Protein AF-A0A2J2H7P5-F1 (afdb_monomer)

Solvent-accessible surface area (backbone atoms only — not comparable to full-atom values): 8190 Å² total; per-residue (Å²): 132,69,80,40,63,65,34,34,34,27,43,25,35,58,73,48,81,75,65,91,85,54,54,67,46,86,44,104,67,28,41,36,38,48,42,68,92,76,52,34,41,35,35,42,30,83,85,46,45,24,43,39,37,20,52,47,86,78,59,78,88,78,86,27,64,39,84,66,41,68,69,36,32,35,32,37,37,60,29,70,60,68,59,70,69,60,50,52,50,54,39,40,76,71,58,31,40,81,74,43,81,55,94,54,22,47,31,33,34,43,88,88,29,36,39,38,38,39,51,58,97,73,76,74,71,51,24,50,31,39,35,38,27,66,46,69,66,60,49,51,54,51,48,56,50,43,62,72,101

Nearest PDB structures (foldseek):
  1vok-assembly5_A  TM=6.435E-01  e=6.349E-05  Arabidopsis thaliana
  8ffz-assembly1_H  TM=6.570E-01  e=5.584E-04  Saccharomyces cerevisiae S288C
  6cnf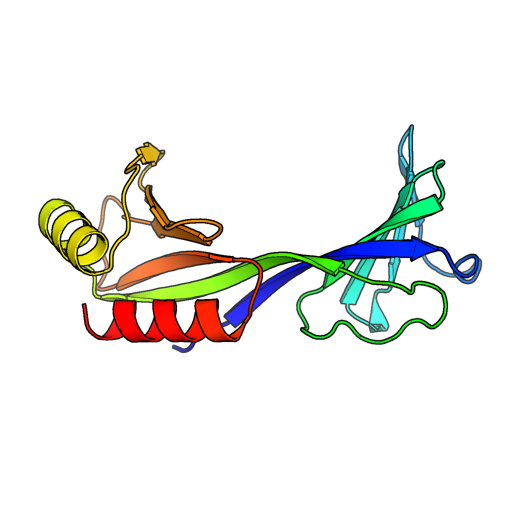-assembly1_R  TM=6.981E-01  e=1.450E-03  Saccharomyces cerevisiae S288C
  6jau-assembly1_A  TM=2.495E-01  e=2.913E-01  Pseudomonas aeruginosa PAO1
  6mab-assembly1_A  TM=2.054E-01  e=1.808E-01  Chlamydia trachomatis L2/434/Bu

Secondary structure (DSSP, 8-state):
---EEEEEEEEEEE-SPPPTTS-EEEETTEEEEEETTTTEEEEEETTSEEEEEESSSSPPP-SSEEEEEEEEEEEEEEEE---HHHHHHHHHHTT-EEEEE-SSEEEEEETTEEEEEE--SS--SEEEEEEEES-HHHHHHHHHHHHH-

Structure (mmCIF, N/CA/C/O backbone):
data_AF-A0A2J2H7P5-F1
#
_entry.id   AF-A0A2J2H7P5-F1
#
loop_
_atom_site.group_PDB
_atom_site.id
_atom_site.type_symbol
_atom_site.label_atom_id
_atom_site.label_alt_id
_atom_site.label_comp_id
_atom_site.label_asym_id
_atom_site.label_entity_id
_atom_site.label_seq_id
_atom_site.pdbx_PDB_ins_code
_atom_site.Cartn_x
_atom_site.Cartn_y
_atom_site.Cartn_z
_atom_site.occupancy
_atom_site.B_iso_or_equiv
_atom_site.auth_seq_id
_atom_site.auth_comp_id
_atom_site.auth_asym_id
_atom_site.auth_atom_id
_atom_site.pdbx_PDB_model_num
ATOM 1 N N . MET A 1 1 ? -19.595 -1.314 4.572 1.00 57.09 1 MET A N 1
ATOM 2 C CA . MET A 1 1 ? -18.461 -0.825 3.758 1.00 57.09 1 MET A CA 1
ATOM 3 C C . MET A 1 1 ? -17.308 -1.769 4.018 1.00 57.09 1 MET A C 1
ATOM 5 O O . MET A 1 1 ? -17.029 -2.016 5.181 1.00 57.09 1 MET A O 1
ATOM 9 N N . GLY A 1 2 ? -16.775 -2.392 2.967 1.00 82.31 2 GLY A N 1
ATOM 10 C CA . GLY A 1 2 ? -15.720 -3.402 3.078 1.00 82.31 2 GLY A CA 1
ATOM 11 C C . GLY A 1 2 ? -14.319 -2.800 2.986 1.00 82.31 2 GLY A C 1
ATOM 12 O O . GLY A 1 2 ? -14.161 -1.598 2.775 1.00 82.31 2 GLY A O 1
ATOM 13 N N . LEU A 1 3 ? -13.314 -3.659 3.123 1.00 91.69 3 LEU A N 1
ATOM 14 C CA . LEU A 1 3 ? -11.915 -3.321 2.893 1.00 91.69 3 LEU A CA 1
ATOM 15 C C . LEU A 1 3 ? -11.664 -3.055 1.400 1.00 91.69 3 LEU A C 1
ATOM 17 O O . LEU A 1 3 ? -12.040 -3.855 0.548 1.00 91.69 3 LEU A O 1
ATOM 21 N N . GLU A 1 4 ? -10.983 -1.960 1.087 1.00 94.75 4 GLU A N 1
ATOM 22 C CA . GLU A 1 4 ? -10.614 -1.559 -0.271 1.00 94.75 4 GLU A CA 1
ATOM 23 C C . GLU A 1 4 ? -9.095 -1.435 -0.391 1.00 94.75 4 GLU A C 1
ATOM 25 O O . GLU A 1 4 ? -8.460 -0.732 0.394 1.00 94.75 4 GLU A O 1
ATOM 30 N N . LEU A 1 5 ? -8.488 -2.068 -1.396 1.00 93.88 5 LEU A N 1
ATOM 31 C CA . LEU A 1 5 ? -7.072 -1.858 -1.690 1.00 93.88 5 LEU A CA 1
ATOM 32 C C . LEU A 1 5 ? -6.883 -0.490 -2.362 1.00 93.88 5 LEU A C 1
ATOM 34 O O . LEU A 1 5 ? -7.365 -0.244 -3.463 1.00 93.88 5 LEU A O 1
ATOM 38 N N . VAL A 1 6 ? -6.162 0.410 -1.697 1.00 94.94 6 VAL A N 1
ATOM 39 C CA . VAL A 1 6 ? -5.890 1.763 -2.204 1.00 94.94 6 VAL A CA 1
ATOM 40 C C . VAL A 1 6 ? -4.649 1.779 -3.078 1.00 94.94 6 VAL A C 1
ATOM 42 O O . VAL A 1 6 ? -4.602 2.507 -4.068 1.00 94.94 6 VAL A O 1
ATOM 45 N N . ASN A 1 7 ? -3.629 1.018 -2.688 1.00 96.38 7 ASN A N 1
ATOM 46 C CA . ASN A 1 7 ? -2.383 0.937 -3.429 1.00 96.38 7 ASN A CA 1
ATOM 47 C C . ASN A 1 7 ? -1.595 -0.315 -3.035 1.00 96.38 7 ASN A C 1
ATOM 49 O O . ASN A 1 7 ? -1.446 -0.606 -1.854 1.00 96.38 7 ASN A O 1
ATOM 53 N N . VAL A 1 8 ? -0.9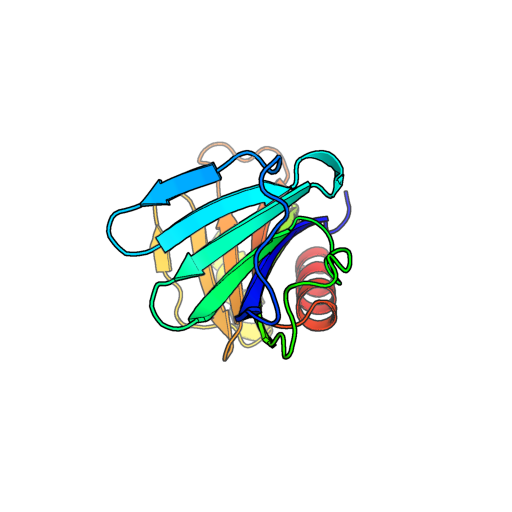94 -0.988 -4.003 1.00 96.56 8 VAL A N 1
ATOM 54 C CA . VAL A 1 8 ? 0.132 -1.894 -3.804 1.00 96.56 8 VAL A CA 1
ATOM 55 C C . VAL A 1 8 ? 1.355 -1.272 -4.458 1.00 96.56 8 VAL A C 1
ATOM 57 O O . VAL A 1 8 ? 1.296 -0.817 -5.598 1.00 96.56 8 VAL A O 1
ATOM 60 N N . ALA A 1 9 ? 2.454 -1.220 -3.716 1.00 97.19 9 ALA A N 1
ATOM 61 C CA . ALA A 1 9 ? 3.758 -0.840 -4.218 1.00 97.19 9 ALA A CA 1
ATOM 62 C C . ALA A 1 9 ? 4.667 -2.071 -4.226 1.00 97.19 9 ALA A C 1
ATOM 64 O O . ALA A 1 9 ? 4.849 -2.743 -3.203 1.00 97.19 9 ALA A O 1
ATOM 65 N N . MET A 1 10 ? 5.252 -2.350 -5.383 1.00 97.44 10 MET A N 1
ATOM 66 C CA . MET A 1 10 ? 6.162 -3.468 -5.594 1.00 97.44 10 MET A CA 1
ATOM 67 C C . MET A 1 10 ? 7.506 -2.963 -6.105 1.00 97.44 10 MET A C 1
ATOM 69 O O . MET A 1 10 ? 7.582 -1.984 -6.847 1.00 97.44 10 MET A O 1
ATOM 73 N N . THR A 1 11 ? 8.569 -3.664 -5.731 1.00 97.38 11 THR A N 1
ATOM 74 C CA . THR A 1 11 ? 9.866 -3.566 -6.391 1.00 97.38 11 THR A CA 1
ATOM 75 C C . THR A 1 11 ? 9.964 -4.690 -7.405 1.00 97.38 11 THR A C 1
ATOM 77 O O . THR A 1 11 ? 9.894 -5.848 -7.013 1.00 97.38 11 THR A O 1
ATOM 80 N N . CYS A 1 12 ? 10.193 -4.354 -8.666 1.00 96.75 12 CYS A N 1
ATOM 81 C CA . CYS A 1 12 ? 10.430 -5.298 -9.752 1.00 96.75 12 CYS A CA 1
ATOM 82 C C . CYS A 1 12 ? 11.796 -5.035 -10.399 1.00 96.75 12 CYS A C 1
ATOM 84 O O . CYS A 1 12 ? 12.432 -3.997 -10.164 1.00 96.75 12 CYS A O 1
ATOM 86 N N . ARG A 1 13 ? 12.231 -5.963 -11.246 1.00 95.88 13 ARG A N 1
ATOM 87 C CA . ARG A 1 13 ? 13.299 -5.757 -12.224 1.00 95.88 13 ARG A CA 1
ATOM 88 C C . ARG A 1 13 ? 12.705 -5.337 -13.561 1.00 95.88 13 ARG A C 1
ATOM 90 O O . ARG A 1 13 ? 11.632 -5.801 -13.947 1.00 95.88 13 ARG A O 1
ATOM 97 N N . LYS A 1 14 ? 13.414 -4.459 -14.264 1.00 95.62 14 LYS A N 1
ATOM 98 C CA . LYS A 1 14 ? 13.126 -4.144 -15.662 1.00 95.62 14 LYS A CA 1
ATOM 99 C C . LYS A 1 14 ? 13.574 -5.324 -16.529 1.00 95.62 14 LYS A C 1
ATOM 101 O O . LYS A 1 14 ? 14.751 -5.670 -16.499 1.00 95.62 14 LYS A O 1
ATOM 106 N N . LEU A 1 15 ? 12.645 -5.923 -17.268 1.00 94.44 15 LEU A N 1
ATOM 107 C CA . LEU A 1 15 ? 12.934 -6.979 -18.245 1.00 94.44 15 LEU A CA 1
ATOM 108 C C . LEU A 1 15 ? 13.137 -6.397 -19.646 1.00 94.44 15 LEU A C 1
ATOM 110 O O . LEU A 1 15 ? 14.011 -6.843 -20.380 1.00 94.44 15 LEU A O 1
ATOM 114 N N . ALA A 1 16 ? 12.351 -5.376 -19.988 1.00 93.69 16 ALA A N 1
ATOM 115 C CA . ALA A 1 16 ? 12.421 -4.661 -21.254 1.00 93.69 16 ALA A CA 1
ATOM 116 C C . ALA A 1 16 ? 12.040 -3.186 -21.062 1.00 93.69 16 ALA A C 1
ATOM 118 O O . ALA A 1 16 ? 11.569 -2.774 -19.996 1.00 93.69 16 ALA A O 1
ATOM 119 N N . ASP A 1 17 ? 12.282 -2.371 -22.083 1.00 91.69 17 ASP A N 1
ATOM 120 C CA . ASP A 1 17 ? 11.767 -1.007 -22.134 1.00 91.69 17 ASP A CA 1
ATOM 121 C C . ASP A 1 17 ? 10.255 -1.003 -22.392 1.00 91.69 17 ASP A C 1
ATOM 123 O O . ASP A 1 17 ? 9.785 -1.766 -23.240 1.00 91.69 17 ASP A O 1
ATOM 127 N N . PRO A 1 18 ? 9.475 -0.164 -21.682 1.00 91.44 18 PRO A N 1
ATOM 128 C CA . PRO A 1 18 ? 8.090 0.079 -22.053 1.00 91.44 18 PRO A CA 1
ATOM 129 C C . PRO A 1 18 ? 7.990 0.607 -23.493 1.00 91.44 18 PRO A C 1
ATOM 131 O O . PRO A 1 18 ? 8.908 1.296 -23.947 1.00 91.44 18 PRO A O 1
ATOM 134 N N . PRO A 1 19 ? 6.875 0.343 -24.194 1.00 90.81 19 PRO A N 1
ATOM 135 C CA . PRO A 1 19 ? 6.635 0.903 -25.518 1.00 90.81 19 PRO A CA 1
ATOM 136 C C . PRO A 1 19 ? 6.794 2.437 -25.548 1.00 90.81 19 PRO A C 1
ATOM 138 O O . PRO A 1 19 ? 6.438 3.106 -24.571 1.00 90.81 19 PRO A O 1
ATOM 141 N N . PRO A 1 20 ? 7.310 3.012 -26.650 1.00 90.25 20 PRO A N 1
ATOM 142 C CA . PRO A 1 20 ? 7.626 4.441 -26.736 1.00 90.25 20 PRO A CA 1
ATOM 143 C C . PRO A 1 20 ? 6.389 5.351 -26.677 1.00 90.25 20 PRO A C 1
ATOM 145 O O . PRO A 1 20 ? 6.518 6.541 -26.409 1.00 90.25 20 PRO A O 1
ATOM 148 N N . ASP A 1 21 ? 5.195 4.810 -26.919 1.00 91.44 21 ASP A N 1
ATOM 149 C CA . ASP A 1 21 ? 3.911 5.511 -26.849 1.00 91.44 21 ASP A CA 1
ATOM 150 C C . ASP A 1 21 ? 3.338 5.602 -25.424 1.00 91.44 21 ASP A C 1
ATOM 152 O O . ASP A 1 21 ? 2.344 6.296 -25.199 1.00 91.44 21 ASP A O 1
ATOM 156 N N . VAL A 1 22 ? 3.949 4.930 -24.440 1.00 94.50 22 VAL A N 1
ATOM 157 C CA . VAL A 1 22 ? 3.530 5.047 -23.041 1.00 94.50 22 VAL A CA 1
ATOM 158 C C . VAL A 1 22 ? 3.879 6.445 -22.519 1.00 94.50 22 VAL A C 1
ATOM 160 O O . VAL A 1 22 ? 5.060 6.791 -22.472 1.00 94.50 22 VAL A O 1
ATOM 163 N N . PRO A 1 23 ? 2.899 7.230 -22.024 1.00 96.75 23 PRO A N 1
ATOM 164 C CA . PRO A 1 23 ? 3.182 8.541 -21.456 1.00 96.75 23 PRO A CA 1
ATOM 165 C C . PRO A 1 23 ? 4.193 8.443 -20.314 1.00 96.75 23 PRO A C 1
ATOM 167 O O . PRO A 1 23 ? 4.035 7.621 -19.401 1.00 96.75 23 PRO A O 1
ATOM 170 N N . SER A 1 24 ? 5.212 9.299 -20.348 1.00 96.62 24 SER A N 1
ATOM 171 C CA . SER A 1 24 ? 6.302 9.278 -19.380 1.00 96.62 24 SER A CA 1
ATOM 172 C C . SER A 1 24 ? 6.751 10.664 -18.937 1.00 96.62 24 SER A C 1
ATOM 174 O O . SER A 1 24 ? 6.602 11.646 -19.656 1.00 96.62 24 SER A O 1
ATOM 176 N N . GLU A 1 25 ? 7.351 10.716 -17.755 1.00 96.81 25 GLU A N 1
ATOM 177 C CA . GLU A 1 25 ? 7.943 11.904 -17.153 1.00 96.81 25 GLU A CA 1
ATOM 178 C C . GLU A 1 25 ? 9.359 11.564 -16.678 1.00 96.81 25 GLU A C 1
ATOM 180 O O . GLU A 1 25 ? 9.557 10.605 -15.921 1.00 96.81 25 GLU A O 1
ATOM 185 N N . GLU A 1 26 ? 10.350 12.337 -17.117 1.00 94.69 26 GLU A N 1
ATOM 186 C CA . GLU A 1 26 ? 11.708 12.208 -16.600 1.00 94.69 26 GLU A CA 1
ATOM 187 C C . GLU A 1 26 ? 11.815 12.823 -15.206 1.00 94.69 26 GLU A C 1
ATOM 189 O O . GLU A 1 26 ? 11.513 13.990 -14.971 1.00 94.69 26 GLU A O 1
ATOM 194 N N . LEU A 1 27 ? 12.305 12.024 -14.269 1.00 91.25 27 LEU A N 1
ATOM 195 C CA . LEU A 1 27 ? 12.681 12.433 -12.927 1.00 91.25 27 LEU A CA 1
ATOM 196 C C . LEU A 1 27 ? 14.203 12.295 -12.835 1.00 91.25 27 LEU A C 1
ATOM 198 O O . LEU A 1 27 ? 14.774 11.350 -13.370 1.00 91.25 27 LEU A O 1
ATOM 202 N N . GLY A 1 28 ? 14.904 13.181 -12.122 1.00 91.50 28 GLY A N 1
ATOM 203 C CA . GLY A 1 28 ? 16.379 13.249 -12.196 1.00 91.50 28 GLY A CA 1
ATOM 204 C C . GLY A 1 28 ? 17.143 11.908 -12.072 1.00 91.50 28 GLY A C 1
ATOM 205 O O . GLY A 1 28 ? 18.217 11.741 -12.658 1.00 91.50 28 GLY A O 1
ATOM 206 N N . LYS A 1 29 ? 16.590 10.913 -11.355 1.00 92.81 29 LYS A N 1
ATOM 207 C CA . LYS A 1 29 ? 17.157 9.553 -11.218 1.00 92.81 29 LYS A CA 1
ATOM 208 C C . LYS A 1 29 ? 16.279 8.409 -11.763 1.00 92.81 29 LYS A C 1
ATOM 210 O O . LYS A 1 29 ? 16.667 7.247 -11.616 1.00 92.81 29 LYS A O 1
ATOM 215 N N . ALA A 1 30 ? 15.119 8.696 -12.350 1.00 95.38 30 ALA A N 1
ATOM 216 C CA . ALA A 1 30 ? 14.164 7.683 -12.800 1.00 95.38 30 ALA A CA 1
ATOM 217 C C . ALA A 1 30 ? 13.274 8.195 -13.938 1.00 95.38 30 ALA A C 1
ATOM 219 O O . ALA A 1 30 ? 13.020 9.381 -14.029 1.00 95.38 30 ALA A O 1
ATOM 220 N N . VAL A 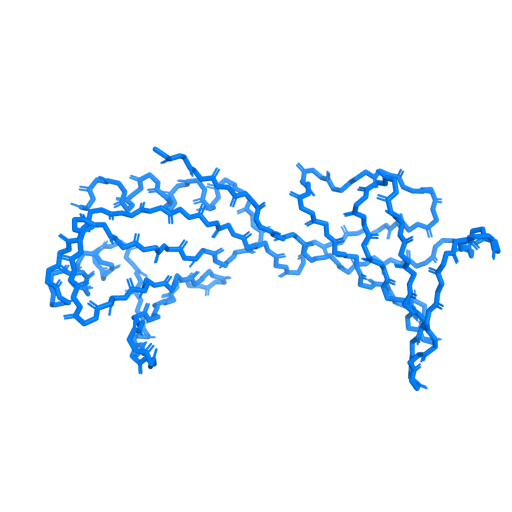1 31 ? 12.716 7.306 -14.747 1.00 96.44 31 VAL A N 1
ATOM 221 C CA . VAL A 1 31 ? 11.630 7.652 -15.673 1.00 96.44 31 VAL A CA 1
ATOM 222 C C . VAL A 1 31 ? 10.334 7.091 -15.109 1.00 96.44 31 VAL A C 1
ATOM 224 O O . VAL A 1 31 ? 10.270 5.921 -14.720 1.00 96.44 31 VAL A O 1
ATOM 227 N N . LYS A 1 32 ? 9.309 7.933 -14.998 1.00 97.62 32 LYS A N 1
ATOM 22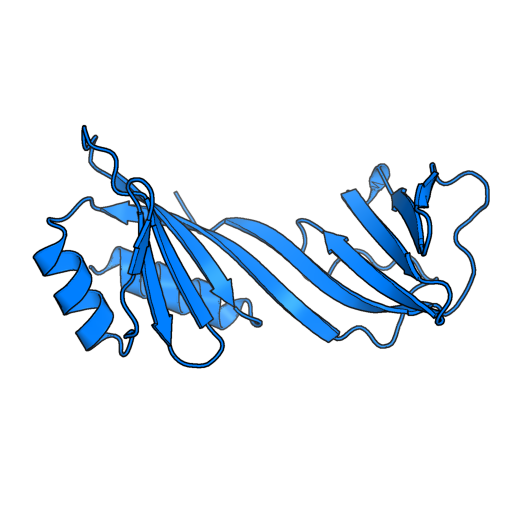8 C CA . LYS A 1 32 ? 7.986 7.550 -14.510 1.00 97.62 32 LYS A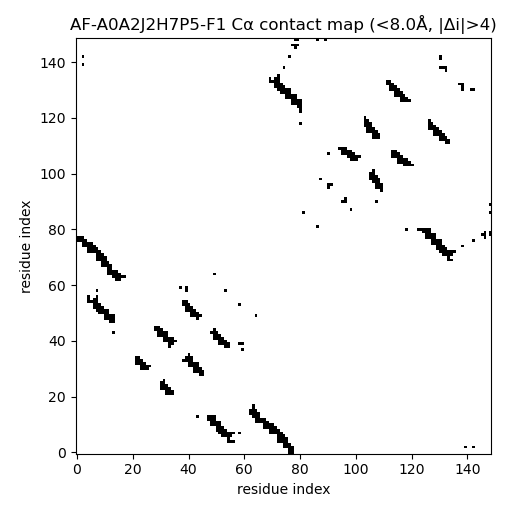 CA 1
ATOM 229 C C . LYS A 1 32 ? 7.057 7.332 -15.695 1.00 97.62 32 LYS A C 1
ATOM 231 O O . LYS A 1 32 ? 6.794 8.266 -16.434 1.00 97.62 32 LYS A O 1
ATOM 236 N N . TYR A 1 33 ? 6.545 6.119 -15.836 1.00 97.12 33 TYR A N 1
ATOM 237 C CA . TYR A 1 33 ? 5.621 5.697 -16.882 1.00 97.12 33 TYR A CA 1
ATOM 238 C C . TYR A 1 33 ? 4.194 5.592 -16.343 1.00 97.12 33 TYR A C 1
ATOM 240 O O . TYR A 1 33 ? 3.963 5.104 -15.228 1.00 97.12 33 TYR A O 1
ATOM 248 N N . TYR A 1 34 ? 3.233 6.025 -17.157 1.00 96.75 34 TYR A N 1
ATOM 249 C CA . TYR A 1 34 ? 1.810 6.035 -16.841 1.00 96.75 34 TYR A CA 1
ATOM 250 C C . TYR A 1 34 ? 1.056 5.043 -17.740 1.00 96.75 34 TYR A C 1
ATOM 252 O O . TYR A 1 34 ? 0.618 5.371 -18.840 1.00 96.75 34 TYR A O 1
ATOM 260 N N . HIS A 1 35 ? 0.838 3.821 -17.253 1.00 94.69 35 HIS A N 1
ATOM 261 C CA . HIS A 1 35 ? 0.049 2.800 -17.950 1.00 94.69 35 HIS A CA 1
ATOM 262 C C . HIS A 1 35 ? -1.439 3.000 -17.652 1.00 94.69 35 HIS A C 1
ATOM 264 O O . HIS A 1 35 ? -2.046 2.300 -16.836 1.00 94.69 35 HIS A O 1
ATOM 270 N N . LEU A 1 36 ? -2.020 4.024 -18.283 1.00 91.81 36 LEU A N 1
ATOM 271 C CA . LEU A 1 36 ? -3.357 4.533 -17.965 1.00 91.81 36 LEU A CA 1
ATOM 272 C C . LEU A 1 36 ? -4.457 3.471 -18.110 1.00 91.81 36 LEU A C 1
ATOM 274 O O . LEU A 1 36 ? -5.338 3.391 -17.254 1.00 91.81 36 LEU A O 1
ATOM 278 N N . ARG A 1 37 ? -4.381 2.618 -19.143 1.00 90.06 37 ARG A N 1
ATOM 279 C CA . ARG A 1 37 ? -5.366 1.546 -19.386 1.00 90.06 37 ARG A CA 1
ATOM 280 C C . ARG A 1 37 ? -5.383 0.523 -18.250 1.00 90.06 37 ARG A C 1
ATOM 282 O O . ARG A 1 37 ? -6.447 0.143 -17.776 1.00 90.06 37 ARG A O 1
ATOM 289 N N . GLN A 1 38 ? -4.205 0.124 -17.778 1.00 92.56 38 GLN A N 1
ATOM 290 C CA . GLN A 1 38 ? -4.025 -0.864 -16.712 1.00 92.56 38 GLN A CA 1
ATOM 291 C C . GLN A 1 38 ? -4.076 -0.243 -15.310 1.00 92.56 38 GLN A C 1
ATOM 293 O O . GLN A 1 38 ? -4.065 -0.968 -14.316 1.00 92.56 38 GLN A O 1
ATOM 298 N N . ARG A 1 39 ? -4.148 1.094 -15.216 1.00 92.56 39 ARG A N 1
ATOM 299 C CA . ARG A 1 39 ? -4.102 1.859 -13.959 1.00 92.56 39 ARG A CA 1
ATOM 300 C C . ARG A 1 39 ? -2.845 1.544 -13.140 1.00 92.56 39 ARG A C 1
ATOM 302 O O . ARG A 1 39 ? -2.910 1.385 -11.919 1.00 92.56 39 ARG A O 1
ATOM 309 N N . VAL A 1 40 ? -1.707 1.451 -13.827 1.00 95.94 40 VAL A N 1
ATOM 310 C CA . VAL A 1 40 ? -0.392 1.207 -13.225 1.00 95.94 40 VAL A CA 1
ATOM 311 C C . VAL A 1 40 ? 0.505 2.419 -13.443 1.00 95.94 40 VAL A C 1
ATOM 313 O O . VAL A 1 40 ? 0.554 2.988 -14.531 1.00 95.94 40 VAL A O 1
ATOM 316 N N . ILE A 1 41 ? 1.239 2.799 -12.402 1.00 97.06 41 ILE A N 1
ATOM 317 C CA . ILE A 1 41 ? 2.342 3.755 -12.498 1.00 97.06 41 ILE A CA 1
ATOM 318 C C . ILE A 1 41 ? 3.624 2.989 -12.215 1.00 97.06 41 ILE A C 1
ATOM 320 O O . ILE A 1 41 ? 3.712 2.288 -11.208 1.00 97.06 41 ILE A O 1
ATOM 324 N N . ALA A 1 42 ? 4.625 3.136 -13.074 1.00 97.12 42 ALA A N 1
ATOM 325 C CA . ALA A 1 42 ? 5.921 2.507 -12.884 1.00 97.12 42 ALA A CA 1
ATOM 326 C C . ALA A 1 42 ? 7.027 3.557 -12.876 1.00 97.12 42 ALA A C 1
ATOM 328 O O . ALA A 1 42 ? 7.075 4.423 -13.736 1.00 97.12 42 ALA A O 1
ATOM 329 N N . MET A 1 43 ? 7.929 3.491 -11.904 1.00 97.31 43 MET A N 1
ATOM 330 C CA . MET A 1 43 ? 9.133 4.317 -11.866 1.00 97.31 43 MET A CA 1
ATOM 331 C C . MET A 1 43 ? 10.339 3.429 -12.126 1.00 97.31 43 MET A C 1
ATOM 333 O O . MET A 1 43 ? 10.700 2.612 -11.277 1.00 97.31 43 MET A O 1
ATOM 337 N N . VAL A 1 44 ? 10.955 3.591 -13.291 1.00 96.69 44 VAL A N 1
ATOM 338 C CA . VAL A 1 44 ? 12.149 2.861 -13.713 1.00 96.69 44 VAL A CA 1
ATOM 339 C C . VAL A 1 44 ? 13.371 3.687 -13.334 1.00 96.69 44 VAL A C 1
ATOM 341 O O . VAL A 1 44 ? 13.608 4.760 -13.881 1.00 96.69 44 VAL A O 1
ATOM 344 N N . PHE A 1 45 ? 14.148 3.210 -12.370 1.00 95.44 45 PHE A N 1
ATOM 345 C CA . PHE A 1 45 ? 15.370 3.875 -11.930 1.00 95.44 45 PHE A CA 1
ATOM 346 C C . PHE A 1 45 ? 16.526 3.531 -12.871 1.00 95.44 45 PHE A C 1
ATOM 348 O O . PHE A 1 45 ? 16.578 2.431 -13.421 1.00 95.44 45 PHE A O 1
ATOM 355 N N . LYS A 1 46 ? 17.517 4.427 -12.977 1.00 88.69 46 LYS A N 1
ATOM 356 C CA . LYS A 1 46 ? 18.742 4.197 -13.776 1.00 88.69 46 LYS A CA 1
ATOM 357 C C . LYS A 1 46 ? 19.500 2.913 -13.396 1.00 88.69 46 LYS A C 1
ATOM 359 O O . LYS A 1 46 ? 20.269 2.397 -14.191 1.00 88.69 46 LYS A O 1
ATOM 364 N N . THR A 1 47 ? 19.263 2.377 -12.198 1.00 89.31 47 THR A N 1
ATOM 365 C CA . THR A 1 47 ? 19.839 1.114 -11.709 1.00 89.31 47 THR A CA 1
ATOM 366 C C . THR A 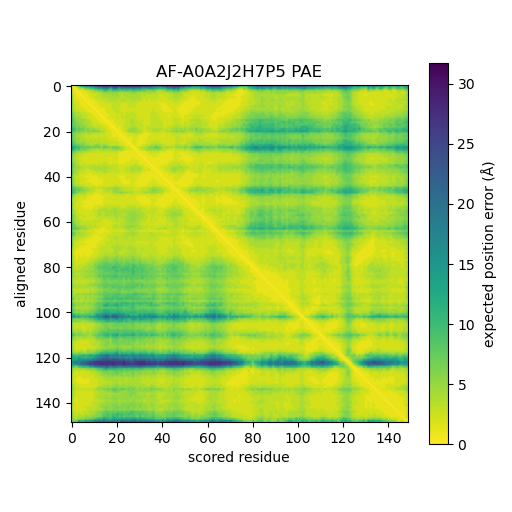1 47 ? 19.157 -0.147 -12.258 1.00 89.31 47 THR A C 1
ATOM 368 O O . THR A 1 47 ? 19.543 -1.248 -11.880 1.00 89.31 47 THR A O 1
ATOM 371 N N . GLY A 1 48 ? 18.098 -0.020 -13.067 1.00 87.69 48 GLY A N 1
ATOM 372 C CA . GLY A 1 48 ? 17.281 -1.146 -13.546 1.00 87.69 48 GLY A CA 1
ATOM 373 C C . GLY A 1 48 ? 16.214 -1.625 -12.551 1.00 87.69 48 GLY A C 1
ATOM 374 O O . GLY A 1 48 ? 15.388 -2.480 -12.877 1.00 87.69 48 GLY A O 1
ATOM 375 N N . LYS A 1 49 ? 16.184 -1.053 -11.340 1.00 95.50 49 LYS A N 1
ATOM 376 C CA . LYS A 1 49 ? 15.120 -1.279 -10.354 1.00 95.50 49 LYS A CA 1
ATOM 377 C C . LYS A 1 49 ? 13.849 -0.552 -10.786 1.00 95.50 49 LYS A C 1
ATOM 379 O O . LYS A 1 49 ? 13.915 0.606 -11.189 1.00 95.50 49 LYS A O 1
ATOM 384 N N . VAL A 1 50 ? 12.693 -1.187 -10.625 1.00 97.31 50 VAL A N 1
ATOM 385 C CA . VAL A 1 50 ? 11.390 -0.596 -10.953 1.00 97.31 50 VAL A CA 1
ATOM 386 C C . VAL A 1 50 ? 10.513 -0.556 -9.709 1.00 97.31 50 VAL A C 1
ATOM 388 O O . VAL A 1 50 ? 10.414 -1.547 -8.988 1.00 97.31 50 VAL A O 1
ATOM 391 N N . LYS A 1 51 ? 9.875 0.584 -9.439 1.00 97.56 51 LYS A N 1
ATOM 392 C CA . LYS A 1 51 ? 8.782 0.681 -8.465 1.00 97.56 51 LYS A CA 1
ATOM 393 C C . LYS A 1 51 ? 7.456 0.692 -9.205 1.00 97.56 51 LYS A C 1
ATOM 395 O O . LYS A 1 51 ? 7.199 1.628 -9.952 1.00 97.56 51 LYS A O 1
ATOM 400 N N . VAL A 1 52 ? 6.635 -0.327 -8.991 1.00 97.44 52 VAL A N 1
ATOM 401 C CA . VAL A 1 52 ? 5.307 -0.462 -9.599 1.00 97.44 52 VAL A CA 1
ATOM 402 C C . VAL A 1 52 ? 4.253 -0.117 -8.558 1.00 97.44 52 VAL A C 1
ATOM 404 O O . VAL A 1 52 ? 4.296 -0.639 -7.447 1.00 97.44 52 VAL A O 1
ATOM 407 N N . PHE A 1 53 ? 3.311 0.746 -8.920 1.00 97.25 53 PHE A N 1
ATOM 408 C CA . PHE A 1 53 ? 2.185 1.171 -8.097 1.00 97.25 53 PHE A CA 1
ATOM 409 C C . PHE A 1 53 ? 0.879 0.827 -8.815 1.00 97.25 53 PHE A C 1
ATOM 411 O O . PHE A 1 53 ? 0.701 1.188 -9.980 1.00 97.25 53 PHE A O 1
ATOM 418 N N . SER A 1 54 ? -0.039 0.144 -8.135 1.00 95.62 54 SER A N 1
ATOM 419 C CA . SER A 1 54 ? -1.349 -0.225 -8.687 1.00 95.62 54 SER A CA 1
ATOM 420 C C . SER A 1 54 ? -2.424 -0.221 -7.609 1.00 95.62 54 SER A C 1
ATOM 422 O O . SER A 1 54 ? -2.130 -0.387 -6.431 1.00 95.62 54 SER A O 1
ATOM 424 N N . ARG A 1 55 ? -3.688 -0.078 -8.009 1.00 93.50 55 ARG A N 1
ATOM 425 C CA . ARG A 1 55 ? -4.839 -0.306 -7.117 1.00 93.50 55 ARG A CA 1
ATOM 426 C C . ARG A 1 55 ? -5.306 -1.764 -7.100 1.00 93.50 55 ARG A C 1
ATOM 428 O O . ARG A 1 55 ? -6.152 -2.110 -6.287 1.00 93.50 55 ARG A O 1
ATOM 435 N N . ASN A 1 56 ? -4.757 -2.603 -7.976 1.00 91.81 56 ASN A N 1
ATOM 436 C CA . ASN A 1 56 ? -5.104 -4.014 -8.093 1.00 91.81 56 ASN A CA 1
ATOM 437 C C . ASN A 1 56 ? -3.971 -4.876 -7.531 1.00 91.81 56 ASN A C 1
ATOM 439 O O . ASN A 1 56 ? -2.797 -4.549 -7.715 1.00 91.81 56 ASN A O 1
ATOM 443 N N . TYR A 1 57 ? -4.321 -5.982 -6.875 1.00 91.00 57 TYR A N 1
ATOM 444 C CA . TYR A 1 57 ? -3.364 -7.006 -6.474 1.00 91.00 57 TYR A CA 1
ATOM 445 C C . TYR A 1 57 ? -3.855 -8.401 -6.902 1.00 91.00 57 TYR A C 1
ATOM 447 O O . TYR A 1 57 ? -4.968 -8.769 -6.520 1.00 91.00 57 TYR A O 1
ATOM 455 N N . PRO A 1 58 ? -3.043 -9.174 -7.649 1.00 90.81 58 PRO A N 1
ATOM 456 C CA . PRO A 1 58 ? -1.783 -8.745 -8.268 1.00 90.81 58 PRO A CA 1
ATOM 457 C C . PRO A 1 58 ? -2.005 -7.600 -9.284 1.00 90.81 58 PRO A C 1
ATOM 459 O O . PRO A 1 58 ? -3.105 -7.474 -9.833 1.00 90.81 58 PRO A O 1
ATOM 462 N N . PRO A 1 59 ? -1.010 -6.722 -9.520 1.00 91.00 59 PRO A N 1
ATOM 463 C CA . PRO A 1 59 ? -1.085 -5.770 -10.623 1.00 91.00 59 PRO A CA 1
ATOM 464 C C . PRO A 1 59 ? -1.228 -6.503 -11.966 1.00 91.00 59 PRO A C 1
ATOM 466 O O . PRO A 1 59 ? -0.714 -7.616 -12.092 1.00 91.00 59 PRO A O 1
ATOM 469 N N . PRO A 1 60 ? -1.879 -5.896 -12.977 1.00 92.31 60 PRO A N 1
ATOM 470 C CA . PRO A 1 60 ? -1.903 -6.454 -14.325 1.00 92.31 60 PRO A CA 1
ATOM 471 C C . PRO A 1 60 ? -0.485 -6.694 -14.843 1.00 92.31 60 PRO A C 1
ATOM 473 O O . PRO A 1 60 ? 0.383 -5.837 -14.659 1.00 92.31 60 PRO A O 1
ATOM 476 N N . ASP A 1 61 ? -0.271 -7.833 -15.501 1.00 91.69 61 ASP A N 1
ATOM 477 C CA . ASP A 1 61 ? 0.998 -8.101 -16.165 1.00 91.69 61 ASP A CA 1
ATOM 478 C C . ASP A 1 61 ? 1.153 -7.176 -17.375 1.00 91.69 61 ASP A C 1
ATOM 480 O O . ASP A 1 61 ? 0.250 -7.023 -18.201 1.00 91.69 61 ASP A O 1
ATOM 484 N N . LEU A 1 62 ? 2.303 -6.519 -17.430 1.00 92.19 62 LEU A N 1
ATOM 485 C CA . LEU A 1 62 ? 2.670 -5.583 -18.476 1.00 92.19 62 LEU A CA 1
ATOM 486 C C . LEU A 1 62 ? 3.720 -6.174 -19.434 1.00 92.19 62 LEU A C 1
ATOM 488 O O . LEU A 1 62 ? 3.976 -5.590 -20.480 1.00 92.19 62 LEU A O 1
ATOM 492 N N . GLY A 1 63 ? 4.341 -7.309 -19.092 1.00 92.44 63 GLY A N 1
ATOM 493 C CA . GLY A 1 63 ? 5.331 -8.007 -19.919 1.00 92.44 63 GLY A CA 1
ATOM 494 C C . GLY A 1 63 ? 6.761 -7.449 -19.872 1.00 92.44 63 GLY A C 1
ATOM 495 O O . GLY A 1 63 ? 7.690 -8.131 -20.291 1.00 92.44 63 GLY A O 1
ATOM 496 N N . TYR A 1 64 ? 6.981 -6.243 -19.338 1.00 92.62 64 TYR A N 1
ATOM 497 C CA . TYR A 1 64 ? 8.312 -5.607 -19.261 1.00 92.62 64 TYR A CA 1
ATOM 498 C C . TYR A 1 64 ? 8.857 -5.423 -17.835 1.00 92.62 64 TYR A C 1
ATOM 500 O O . TYR A 1 64 ? 9.989 -4.960 -17.660 1.00 92.62 64 TYR A O 1
ATOM 508 N N . TYR A 1 65 ? 8.105 -5.828 -16.807 1.00 94.69 65 TYR A N 1
ATOM 509 C CA . TYR A 1 65 ? 8.557 -5.854 -15.412 1.00 94.69 65 TYR A CA 1
ATOM 510 C C . TYR A 1 65 ? 8.381 -7.256 -14.825 1.00 94.69 65 TYR A C 1
ATOM 512 O O . TYR A 1 65 ? 7.318 -7.847 -14.970 1.00 94.69 65 TYR A O 1
ATOM 520 N N . GLY A 1 66 ? 9.402 -7.768 -14.136 1.00 93.44 66 GLY A N 1
ATOM 521 C CA . GLY A 1 66 ? 9.406 -9.122 -13.569 1.00 93.44 66 GLY A CA 1
ATOM 522 C C . GLY A 1 66 ? 10.143 -9.210 -12.237 1.00 93.44 66 GLY A C 1
ATOM 523 O O . GLY A 1 66 ? 10.609 -8.195 -11.714 1.00 93.44 66 GLY A O 1
ATOM 524 N N . ASP A 1 67 ? 10.235 -10.416 -11.671 1.00 93.88 67 ASP A N 1
ATOM 525 C CA . ASP A 1 67 ? 10.850 -10.680 -10.358 1.00 93.88 67 ASP A CA 1
ATOM 526 C C . ASP A 1 67 ? 10.328 -9.735 -9.257 1.00 93.88 67 ASP A C 1
ATOM 528 O O . ASP A 1 67 ? 11.082 -9.156 -8.467 1.00 93.88 67 ASP A O 1
ATOM 532 N N . CYS A 1 68 ? 9.013 -9.507 -9.255 1.00 94.88 68 CYS A N 1
ATOM 533 C CA . CYS A 1 68 ? 8.386 -8.505 -8.409 1.00 94.88 68 CYS A CA 1
ATOM 534 C C . CYS A 1 68 ? 8.228 -8.979 -6.960 1.00 94.88 68 CYS A C 1
ATOM 536 O O . CYS A 1 68 ? 7.699 -10.052 -6.680 1.00 94.88 68 CYS A O 1
ATOM 538 N N . ARG A 1 69 ? 8.590 -8.109 -6.015 1.00 95.31 69 ARG A N 1
ATOM 539 C CA . ARG A 1 69 ? 8.364 -8.280 -4.578 1.00 95.31 69 ARG A CA 1
ATOM 540 C C . ARG A 1 69 ? 7.504 -7.145 -4.042 1.00 95.31 69 ARG A C 1
ATOM 542 O O . ARG A 1 69 ? 7.815 -5.976 -4.267 1.00 95.31 69 ARG A O 1
ATOM 549 N N . VAL A 1 70 ? 6.470 -7.477 -3.273 1.00 96.12 70 VAL A N 1
ATOM 550 C CA . VAL A 1 70 ? 5.659 -6.479 -2.563 1.00 96.12 70 VAL A CA 1
ATOM 551 C C . VAL A 1 70 ? 6.516 -5.763 -1.521 1.00 96.12 70 VAL A C 1
ATOM 553 O O . VAL A 1 70 ? 7.101 -6.383 -0.631 1.00 96.12 70 VAL A O 1
ATOM 556 N N . ASP A 1 71 ? 6.587 -4.438 -1.627 1.00 95.38 71 ASP A N 1
ATOM 557 C CA . ASP A 1 71 ? 7.203 -3.607 -0.597 1.00 95.38 71 ASP A CA 1
ATOM 558 C C . ASP A 1 71 ? 6.179 -3.225 0.466 1.00 95.38 71 ASP A C 1
ATOM 560 O O . ASP A 1 71 ? 6.486 -3.282 1.658 1.00 95.38 71 ASP A O 1
ATOM 564 N N . ILE A 1 72 ? 4.985 -2.817 0.018 1.00 96.06 72 ILE A N 1
ATOM 565 C CA . ILE A 1 72 ? 3.879 -2.400 0.875 1.00 96.06 72 ILE A CA 1
ATOM 566 C C . ILE A 1 72 ? 2.550 -2.428 0.109 1.00 96.06 72 ILE A C 1
ATOM 568 O O . ILE A 1 72 ? 2.466 -2.048 -1.055 1.00 96.06 72 ILE A O 1
ATOM 572 N N . MET A 1 73 ? 1.496 -2.835 0.793 1.00 96.81 73 MET A N 1
ATOM 573 C CA . MET A 1 73 ? 0.096 -2.705 0.436 1.00 96.81 73 MET A CA 1
ATOM 574 C C . MET A 1 73 ? -0.554 -1.730 1.400 1.00 96.81 73 MET A C 1
ATOM 576 O O . MET A 1 73 ? -0.269 -1.725 2.599 1.00 96.81 73 MET A O 1
ATOM 580 N N . VAL A 1 74 ? -1.446 -0.919 0.860 1.00 96.94 74 VAL A N 1
ATOM 581 C CA . VAL A 1 74 ? -2.220 0.075 1.578 1.00 96.94 74 VAL A CA 1
ATOM 582 C C . VAL A 1 74 ? -3.682 -0.229 1.321 1.00 96.94 74 VAL A C 1
ATOM 584 O O . VAL A 1 74 ? -4.161 -0.074 0.198 1.00 96.94 74 VAL A O 1
ATOM 587 N N . ALA A 1 75 ? -4.386 -0.651 2.362 1.00 96.81 75 ALA A N 1
ATOM 588 C CA . ALA A 1 75 ? -5.814 -0.907 2.317 1.00 96.81 75 ALA A CA 1
ATOM 589 C C . ALA A 1 75 ? -6.563 0.113 3.179 1.00 96.81 75 ALA A C 1
ATOM 591 O O . ALA A 1 75 ? -6.055 0.586 4.196 1.00 96.81 75 ALA A O 1
ATOM 592 N N . ARG A 1 76 ? -7.768 0.469 2.754 1.00 95.62 76 ARG A N 1
ATOM 593 C CA . ARG A 1 76 ? -8.669 1.395 3.426 1.00 95.62 76 ARG A CA 1
ATOM 594 C C . ARG A 1 76 ? -9.899 0.644 3.894 1.00 95.62 76 ARG A C 1
ATOM 596 O O . ARG A 1 76 ? -10.516 -0.075 3.120 1.00 95.62 76 ARG A O 1
ATOM 603 N N . GLY A 1 77 ? -10.279 0.873 5.137 1.00 93.69 77 GLY A N 1
ATOM 604 C CA . GLY A 1 77 ? -11.536 0.404 5.693 1.00 93.69 77 GLY A CA 1
ATOM 605 C C . GLY A 1 77 ? -12.158 1.452 6.600 1.00 93.69 77 GLY A C 1
ATOM 606 O O . GLY A 1 77 ? -11.708 2.601 6.679 1.00 93.69 77 GLY A O 1
ATOM 607 N N . GLU A 1 78 ? -13.186 1.028 7.314 1.00 92.19 78 GLU A N 1
ATOM 608 C CA . GLU A 1 78 ? -13.833 1.816 8.354 1.00 92.19 78 GLU A CA 1
ATOM 609 C C . GLU A 1 78 ? -13.924 0.991 9.628 1.00 92.19 78 GLU A C 1
ATOM 611 O O . GLU A 1 78 ? -13.888 -0.225 9.563 1.00 92.19 78 GLU A O 1
ATOM 616 N N . MET A 1 79 ? -14.087 1.627 10.777 1.00 90.44 79 MET A N 1
ATOM 617 C CA . MET A 1 79 ? -14.474 0.943 12.010 1.00 90.44 79 MET A CA 1
ATOM 618 C C . MET A 1 79 ? -15.468 1.801 12.779 1.00 90.44 79 MET A C 1
ATOM 620 O O . MET A 1 79 ? -15.610 2.995 12.493 1.00 90.44 79 MET A O 1
ATOM 624 N N . ARG A 1 80 ? -16.146 1.217 13.767 1.00 89.06 80 ARG A N 1
ATOM 625 C CA . ARG A 1 80 ? -17.002 1.987 14.668 1.00 89.06 80 ARG A CA 1
ATOM 626 C C . ARG A 1 80 ? -16.161 3.011 15.431 1.00 89.06 80 ARG A C 1
ATOM 628 O O . ARG A 1 80 ? -15.052 2.723 15.873 1.00 89.06 80 ARG A O 1
ATOM 635 N N . ALA A 1 81 ? -16.693 4.220 15.585 1.00 89.69 81 ALA A N 1
ATOM 636 C CA . ALA A 1 81 ? -16.046 5.213 16.424 1.00 89.69 81 ALA A CA 1
ATOM 637 C C . ALA A 1 81 ? -16.121 4.797 17.901 1.00 89.69 81 ALA A C 1
ATOM 639 O O . ALA A 1 81 ? -17.205 4.550 18.431 1.00 89.69 81 ALA A O 1
ATOM 640 N N . VAL A 1 82 ? -14.965 4.764 18.558 1.00 88.25 82 VAL A N 1
ATOM 641 C CA . VAL A 1 82 ? -14.812 4.507 19.996 1.00 88.25 82 VAL A CA 1
ATOM 642 C C . VAL A 1 82 ? -13.896 5.569 20.620 1.00 88.25 82 VAL A C 1
ATOM 644 O O . VAL A 1 82 ? -13.150 6.230 19.884 1.00 88.25 82 VAL A O 1
ATOM 647 N N . PRO A 1 83 ? -13.936 5.780 21.946 1.00 88.19 83 PRO A N 1
ATOM 648 C CA . PRO A 1 83 ? -12.977 6.647 22.627 1.00 88.19 83 PRO A CA 1
ATOM 649 C C . PRO A 1 83 ? -11.527 6.224 22.355 1.00 88.19 83 PRO A C 1
ATOM 651 O O . PRO A 1 83 ? -11.245 5.042 22.163 1.00 88.19 83 PRO A O 1
ATOM 654 N N . GLU A 1 84 ? -10.598 7.183 22.343 1.00 87.75 84 GLU A N 1
ATOM 655 C CA . GLU A 1 84 ? -9.186 6.914 22.028 1.00 87.75 84 GLU A CA 1
ATOM 656 C C . GLU A 1 84 ? -8.557 5.884 22.978 1.00 87.75 84 GLU A C 1
ATOM 658 O O . GLU A 1 84 ? -7.832 4.999 22.526 1.00 87.75 84 GLU A O 1
ATOM 663 N N . GLU A 1 85 ? -8.844 5.976 24.277 1.00 88.56 85 GLU A N 1
ATOM 664 C CA . GLU A 1 85 ? -8.323 5.045 25.285 1.00 88.56 85 GLU A CA 1
ATOM 665 C C . GLU A 1 85 ? -8.773 3.608 25.009 1.00 88.56 85 GLU A C 1
ATOM 667 O O . GLU A 1 85 ? -7.958 2.685 25.001 1.00 88.56 85 GLU A O 1
ATOM 672 N N . GLU A 1 86 ? -10.051 3.432 24.676 1.00 89.62 86 GLU A N 1
ATOM 673 C CA . GLU A 1 86 ? -10.616 2.131 24.331 1.00 89.62 86 GLU A CA 1
ATOM 674 C C . GLU A 1 86 ? -10.029 1.590 23.020 1.00 89.62 86 GLU A C 1
ATOM 676 O O . GLU A 1 86 ? -9.708 0.405 22.918 1.00 89.62 86 GLU A O 1
ATOM 681 N N . LEU A 1 87 ? -9.812 2.457 22.023 1.00 90.25 87 LEU A N 1
ATOM 682 C CA . LEU A 1 87 ? -9.132 2.080 20.784 1.00 90.25 87 LEU A CA 1
ATOM 683 C C . LEU A 1 87 ? -7.707 1.582 21.056 1.00 90.25 87 LEU A C 1
ATOM 685 O O . LEU A 1 87 ? -7.308 0.546 20.525 1.00 90.25 87 LEU A O 1
ATOM 689 N N . ARG A 1 88 ? -6.938 2.307 21.879 1.00 91.94 88 ARG A N 1
ATOM 690 C CA . ARG A 1 88 ? -5.567 1.928 22.255 1.00 91.94 88 ARG A CA 1
ATOM 691 C C . ARG A 1 88 ? -5.546 0.592 22.985 1.00 91.94 88 ARG A C 1
ATOM 693 O O . ARG A 1 88 ? -4.751 -0.268 22.614 1.00 91.94 88 ARG A O 1
ATOM 700 N N . ARG A 1 89 ? -6.437 0.400 23.963 1.00 91.81 89 ARG A N 1
ATOM 701 C CA . ARG A 1 89 ? -6.557 -0.854 24.718 1.00 91.81 89 ARG A CA 1
ATOM 702 C C . ARG A 1 89 ? -6.801 -2.039 23.787 1.00 91.81 89 ARG A C 1
ATOM 704 O O . ARG A 1 89 ? -6.040 -2.999 23.802 1.00 91.81 89 ARG A O 1
ATOM 711 N N . ARG A 1 90 ? -7.794 -1.933 22.906 1.00 88.94 90 ARG A N 1
ATOM 712 C CA . ARG A 1 90 ? -8.155 -3.008 21.972 1.00 88.94 90 ARG A CA 1
ATOM 713 C C . ARG A 1 90 ? -7.081 -3.296 20.927 1.00 88.94 90 ARG A C 1
ATOM 715 O O . ARG A 1 90 ? -6.833 -4.448 20.585 1.00 88.94 90 ARG A O 1
ATOM 722 N N . LEU A 1 91 ? -6.419 -2.257 20.416 1.00 92.19 91 LEU A N 1
ATOM 723 C CA . LEU A 1 91 ? -5.267 -2.428 19.530 1.00 92.19 91 LEU A CA 1
ATOM 724 C C . LEU A 1 91 ? -4.115 -3.136 20.258 1.00 92.19 91 LEU A C 1
ATOM 726 O O . LEU A 1 91 ? -3.492 -4.021 19.675 1.00 92.19 91 LEU A O 1
ATOM 730 N N . SER A 1 92 ? -3.881 -2.803 21.529 1.00 93.19 92 SER A N 1
ATOM 731 C CA . SER A 1 92 ? -2.892 -3.471 22.381 1.00 93.19 92 SER A CA 1
ATOM 732 C C . SER A 1 92 ? -3.221 -4.949 22.599 1.00 93.19 92 SER A C 1
ATOM 734 O O . SER A 1 92 ? -2.347 -5.795 22.434 1.00 93.19 92 SER A O 1
ATOM 736 N N . GLU A 1 93 ? -4.483 -5.284 22.881 1.00 90.44 93 GLU A N 1
ATOM 737 C CA . GLU A 1 93 ? -4.966 -6.674 22.994 1.00 90.44 93 GLU A CA 1
ATOM 738 C C . GLU A 1 93 ? -4.783 -7.464 21.691 1.00 90.44 93 GLU A C 1
ATOM 740 O O . GLU A 1 93 ? -4.498 -8.659 21.705 1.00 90.44 93 GLU A O 1
ATOM 745 N N . ALA A 1 94 ? -4.862 -6.783 20.548 1.00 86.44 94 ALA A N 1
ATOM 746 C CA . ALA A 1 94 ? -4.560 -7.348 19.239 1.00 86.44 94 ALA A CA 1
ATOM 747 C C . ALA A 1 94 ? -3.056 -7.410 18.898 1.00 86.44 94 ALA A C 1
ATOM 749 O O . ALA A 1 94 ? -2.682 -7.765 17.770 1.00 86.44 94 ALA A O 1
ATOM 750 N N . GLY A 1 95 ? -2.184 -7.049 19.840 1.00 91.25 95 GLY A N 1
ATOM 751 C CA . GLY A 1 95 ? -0.732 -7.079 19.695 1.00 91.25 95 GLY A CA 1
ATOM 752 C C . GLY A 1 95 ? -0.136 -5.876 18.962 1.00 91.25 95 GLY A C 1
ATOM 753 O O . GLY A 1 95 ? 1.006 -5.956 18.514 1.00 91.25 95 GLY A O 1
ATOM 754 N N . PHE A 1 96 ? -0.880 -4.780 18.787 1.00 94.12 96 PHE A N 1
ATOM 755 C CA . PHE A 1 96 ? -0.321 -3.524 18.285 1.00 94.12 96 PHE A CA 1
ATOM 756 C C . PHE A 1 96 ? 0.270 -2.685 19.422 1.00 94.12 96 PHE A C 1
ATOM 758 O O . PHE A 1 96 ? -0.342 -2.514 20.468 1.00 94.12 96 PHE A O 1
ATOM 765 N N . GLY A 1 97 ? 1.440 -2.104 19.179 1.00 92.62 97 GLY A N 1
ATOM 766 C CA . GLY A 1 97 ? 2.128 -1.172 20.068 1.00 92.62 97 GLY A CA 1
ATOM 767 C C . GLY A 1 97 ? 2.611 0.071 19.320 1.00 92.62 97 GLY A C 1
ATOM 768 O O . GLY A 1 97 ? 2.069 0.432 18.271 1.00 92.62 97 GLY A O 1
ATOM 769 N N . ASP A 1 98 ? 3.644 0.726 19.859 1.00 93.31 98 ASP A N 1
ATOM 770 C CA . ASP A 1 98 ? 4.281 1.924 19.287 1.00 93.31 98 ASP A CA 1
ATOM 771 C C . ASP A 1 98 ? 3.279 3.009 18.873 1.00 93.31 98 ASP A C 1
ATOM 773 O O . ASP A 1 98 ? 3.296 3.535 17.752 1.00 93.31 98 ASP A O 1
ATOM 777 N N . PHE A 1 99 ? 2.361 3.320 19.786 1.00 93.25 99 PHE A N 1
ATOM 778 C CA . PHE A 1 99 ? 1.283 4.253 19.515 1.00 93.25 99 PHE A CA 1
ATOM 779 C C . PHE A 1 99 ? 1.806 5.674 19.303 1.00 93.25 99 PHE A C 1
ATOM 781 O O . PHE A 1 99 ? 2.451 6.252 20.177 1.00 93.25 99 PHE A O 1
ATOM 788 N N . LYS A 1 100 ? 1.451 6.282 18.169 1.00 92.62 100 LYS A N 1
ATOM 789 C CA . LYS A 1 100 ? 1.766 7.683 17.869 1.00 92.62 100 LYS A CA 1
ATOM 790 C C . LYS A 1 100 ? 0.516 8.423 17.428 1.00 92.62 100 LYS A C 1
ATOM 792 O O . LYS A 1 100 ? -0.140 8.015 16.474 1.00 92.62 100 LYS A O 1
ATOM 797 N N . PHE A 1 101 ? 0.221 9.541 18.077 1.00 88.50 101 PHE A N 1
ATOM 798 C CA . PHE A 1 101 ? -0.869 10.415 17.662 1.00 88.50 101 PHE A CA 1
ATOM 799 C C . PHE A 1 101 ? -0.331 11.526 16.755 1.00 88.50 101 PHE A C 1
ATOM 801 O O . PHE A 1 101 ? 0.594 12.246 17.132 1.00 88.50 101 PHE A O 1
ATOM 808 N N . VAL A 1 102 ? -0.869 11.652 15.541 1.00 82.75 102 VAL A N 1
ATOM 809 C CA . VAL A 1 102 ? -0.452 12.670 14.562 1.00 82.75 102 VAL A CA 1
ATOM 810 C C . VAL A 1 102 ? -1.679 13.234 13.861 1.00 82.75 102 VAL A C 1
ATOM 812 O O . VAL A 1 102 ? -2.379 12.504 13.163 1.00 82.75 102 VAL A O 1
ATOM 815 N N . THR A 1 103 ? -1.911 14.541 14.010 1.00 79.12 103 THR A N 1
ATOM 816 C CA . THR A 1 103 ? -2.910 15.304 13.237 1.00 79.12 103 THR A CA 1
ATOM 817 C C . THR A 1 103 ? -4.272 14.602 13.177 1.00 79.12 103 THR A C 1
ATOM 819 O O . THR A 1 103 ? -4.783 14.304 12.098 1.00 79.12 103 THR A O 1
ATOM 822 N N . ASN A 1 104 ? -4.857 14.317 14.346 1.00 85.19 104 ASN A N 1
ATOM 823 C CA . ASN A 1 104 ? -6.153 13.635 14.477 1.00 85.19 104 ASN A CA 1
ATOM 824 C C . ASN A 1 104 ? -6.152 12.191 13.945 1.00 85.19 104 ASN A C 1
ATOM 826 O O . ASN A 1 104 ? -7.124 11.732 13.345 1.00 85.19 104 ASN A O 1
ATOM 830 N N . ALA A 1 105 ? -5.048 11.469 14.117 1.00 91.19 105 ALA A N 1
ATOM 831 C CA . ALA A 1 105 ? -4.986 10.052 13.809 1.00 91.19 105 ALA A CA 1
ATOM 832 C C . ALA A 1 105 ? -4.109 9.311 14.813 1.00 91.19 105 ALA A C 1
ATOM 834 O O . ALA A 1 105 ? -3.008 9.763 15.132 1.00 91.19 105 ALA A O 1
ATOM 835 N N . LEU A 1 106 ? -4.578 8.145 15.244 1.00 93.50 106 LEU A N 1
ATOM 836 C CA . LEU A 1 106 ? -3.792 7.199 16.018 1.00 93.50 106 LEU A CA 1
ATOM 837 C C . LEU A 1 106 ? -3.094 6.237 15.058 1.00 93.50 106 LEU A C 1
ATOM 839 O O . LEU A 1 106 ? -3.740 5.565 14.253 1.00 93.50 106 LEU A O 1
ATOM 843 N N . MET A 1 107 ? -1.772 6.174 15.139 1.00 95.44 107 MET A N 1
ATOM 844 C CA . MET A 1 107 ? -0.961 5.165 14.471 1.00 95.44 107 MET A CA 1
ATOM 845 C C . MET A 1 107 ? -0.542 4.100 15.476 1.00 95.44 107 MET A C 1
ATOM 847 O O . MET A 1 107 ? -0.179 4.447 16.596 1.00 95.44 107 MET A O 1
ATOM 851 N N . ALA A 1 108 ? -0.549 2.837 15.060 1.00 95.25 108 ALA A N 1
ATOM 852 C CA . ALA A 1 108 ? -0.048 1.715 15.850 1.00 95.25 108 ALA A CA 1
ATOM 853 C C . ALA A 1 108 ? 0.659 0.699 14.942 1.00 95.25 108 ALA A C 1
ATOM 855 O O . ALA A 1 108 ? 0.368 0.619 13.742 1.00 95.25 108 ALA A O 1
ATOM 856 N N . ARG A 1 109 ? 1.600 -0.071 15.492 1.00 94.94 109 ARG A N 1
ATOM 857 C CA . ARG A 1 109 ? 2.425 -1.027 14.739 1.00 94.94 109 ARG A CA 1
ATOM 858 C C . ARG A 1 109 ? 2.419 -2.409 15.369 1.00 94.94 109 ARG A C 1
ATOM 860 O O . ARG A 1 109 ? 2.375 -2.540 16.582 1.00 94.94 109 ARG A O 1
ATOM 867 N N . ARG A 1 110 ? 2.501 -3.434 14.526 1.00 93.25 110 ARG A N 1
ATOM 868 C CA . ARG A 1 110 ? 2.661 -4.837 14.913 1.00 93.25 110 ARG A CA 1
ATOM 869 C C . ARG A 1 110 ? 3.557 -5.518 13.886 1.00 93.25 110 ARG A C 1
ATOM 871 O O . ARG A 1 110 ? 3.125 -5.794 12.763 1.00 93.25 110 ARG A O 1
ATOM 878 N N . GLY A 1 111 ? 4.819 -5.742 14.249 1.00 88.69 111 GLY A N 1
ATOM 879 C CA . GLY A 1 111 ? 5.835 -6.252 13.326 1.00 88.69 111 GLY A CA 1
ATOM 880 C C . GLY A 1 111 ? 5.952 -5.386 12.063 1.00 88.69 111 GLY A C 1
ATOM 881 O O . GLY A 1 111 ? 6.030 -4.163 12.139 1.00 88.69 111 GLY A O 1
ATOM 882 N N . GLY A 1 112 ? 5.917 -6.015 10.883 1.00 89.69 112 GLY A N 1
ATOM 883 C CA . GLY A 1 112 ? 5.967 -5.329 9.582 1.00 89.69 112 GLY A CA 1
ATOM 884 C C . GLY A 1 112 ? 4.664 -4.649 9.136 1.00 89.69 112 GLY A C 1
ATOM 885 O O . GLY A 1 112 ? 4.583 -4.212 7.989 1.00 89.69 112 GLY A O 1
ATOM 886 N N . THR A 1 113 ? 3.647 -4.585 10.001 1.00 94.12 113 THR A N 1
ATOM 887 C CA . THR A 1 113 ? 2.331 -4.012 9.698 1.00 94.12 113 THR A CA 1
ATOM 888 C C . THR A 1 113 ? 2.052 -2.793 10.571 1.00 94.12 113 THR A C 1
ATOM 890 O O . THR A 1 113 ? 2.429 -2.744 11.741 1.00 94.12 113 THR A O 1
ATOM 893 N N . SER A 1 114 ? 1.365 -1.796 10.019 1.00 95.25 114 SER A N 1
ATOM 894 C CA . SER A 1 114 ? 0.891 -0.644 10.782 1.00 95.25 114 SER A CA 1
ATOM 895 C C . SER A 1 114 ? -0.535 -0.270 10.415 1.00 95.25 114 SER A C 1
ATOM 897 O O . SER A 1 114 ? -0.984 -0.489 9.292 1.00 95.25 114 SER A O 1
ATOM 899 N N . VAL A 1 115 ? -1.243 0.300 11.379 1.00 95.50 115 VAL A N 1
ATOM 900 C CA . VAL A 1 115 ? -2.588 0.839 11.203 1.00 95.50 115 VAL A CA 1
ATOM 901 C C . VAL A 1 115 ? -2.575 2.321 11.520 1.00 95.50 115 VAL A C 1
ATOM 903 O O . VAL A 1 115 ? -1.864 2.774 12.417 1.00 95.50 115 VAL A O 1
ATOM 906 N N . ARG A 1 116 ? -3.364 3.086 10.775 1.00 94.94 116 ARG A N 1
ATOM 907 C CA . ARG A 1 116 ? -3.639 4.494 11.039 1.00 94.94 116 ARG A CA 1
ATOM 908 C C . ARG A 1 116 ? -5.143 4.689 11.079 1.00 94.94 116 ARG A C 1
ATOM 910 O O . ARG A 1 116 ? -5.803 4.587 10.048 1.00 94.94 116 ARG A O 1
ATOM 917 N N . VAL A 1 117 ? -5.661 5.008 12.254 1.00 93.69 117 VAL A N 1
ATOM 918 C CA . VAL A 1 117 ? -7.076 5.290 12.493 1.00 93.69 117 VAL A CA 1
ATOM 919 C C . VAL A 1 117 ? -7.254 6.800 12.545 1.00 93.69 117 VAL A C 1
ATOM 921 O O . VAL A 1 117 ? -6.674 7.461 13.402 1.00 93.69 117 VAL A O 1
ATOM 924 N N . ALA A 1 118 ? -8.013 7.366 11.610 1.00 91.06 118 ALA A N 1
ATOM 925 C CA . ALA A 1 118 ? -8.351 8.784 11.611 1.00 91.06 118 ALA A CA 1
ATOM 926 C C . ALA A 1 118 ? -9.479 9.044 12.619 1.00 91.06 118 ALA A C 1
ATOM 928 O O . ALA A 1 118 ? -10.581 8.522 12.460 1.00 91.06 118 ALA A O 1
ATOM 929 N N . ILE A 1 119 ? -9.195 9.872 13.622 1.00 85.81 119 ILE A N 1
ATOM 930 C CA . ILE A 1 119 ? -10.080 10.214 14.739 1.00 85.81 119 ILE A CA 1
ATOM 931 C C . ILE A 1 119 ? -10.468 11.691 14.575 1.00 85.81 119 ILE A C 1
ATOM 933 O O . ILE A 1 119 ? -9.790 12.575 15.104 1.00 85.81 119 ILE A O 1
ATOM 937 N N . PRO A 1 120 ? -11.496 12.012 13.771 1.00 76.56 120 PRO A N 1
ATOM 938 C CA . PRO A 1 120 ? -11.913 13.393 13.564 1.00 76.56 120 PRO A CA 1
ATOM 939 C C . PRO A 1 120 ? -12.428 14.015 14.871 1.00 76.56 120 PRO A C 1
ATOM 941 O O . PRO A 1 120 ? -13.112 13.361 15.651 1.00 76.56 120 PRO A O 1
ATOM 944 N N . ARG A 1 121 ? -12.170 15.317 15.073 1.00 68.56 121 ARG A N 1
ATOM 945 C CA . ARG A 1 121 ? -12.627 16.079 16.258 1.00 68.56 121 ARG A CA 1
ATOM 946 C C . ARG A 1 121 ? -14.149 16.078 16.453 1.00 68.56 121 ARG A C 1
ATOM 948 O O . ARG A 1 121 ? -14.622 16.285 17.562 1.00 68.56 121 ARG A O 1
ATOM 955 N N . ARG A 1 122 ? -14.910 15.876 15.376 1.00 66.31 122 ARG A N 1
ATOM 956 C CA . ARG A 1 122 ? -16.359 15.651 15.396 1.00 66.31 122 ARG A CA 1
ATOM 957 C C . ARG A 1 122 ? -16.596 14.249 14.849 1.00 66.31 122 ARG A C 1
ATOM 959 O O . ARG A 1 122 ? -16.422 14.020 13.653 1.00 66.31 122 ARG A O 1
ATOM 966 N N . SER A 1 123 ? -16.887 13.304 15.735 1.00 59.00 123 SER A N 1
ATOM 967 C CA . SER A 1 123 ? -17.094 11.909 15.355 1.00 59.00 123 SER A CA 1
ATOM 968 C C . SER A 1 123 ? -18.517 11.710 14.840 1.00 59.00 123 SER A C 1
ATOM 970 O O . SER A 1 123 ? -19.480 11.878 15.582 1.00 59.00 123 SER A O 1
ATOM 972 N N . PHE A 1 124 ? -18.641 11.330 13.571 1.00 59.59 124 PHE A N 1
ATOM 973 C CA . PHE A 1 124 ? -19.893 10.862 12.982 1.00 59.59 124 PHE A CA 1
ATOM 974 C C . PHE A 1 124 ? -19.825 9.339 12.841 1.00 59.59 124 PHE A C 1
ATOM 976 O O . PHE A 1 124 ? -19.548 8.818 11.765 1.00 59.59 124 PHE A O 1
ATOM 983 N N . GLY A 1 125 ? -20.004 8.620 13.952 1.00 77.62 125 GLY A N 1
ATOM 984 C CA . GLY A 1 125 ? -20.286 7.175 14.003 1.00 77.62 125 GLY A CA 1
ATOM 985 C C . GLY A 1 125 ? -19.176 6.200 13.576 1.00 77.62 125 GLY A C 1
ATOM 986 O O . GLY A 1 125 ? -19.169 5.062 14.049 1.00 77.62 125 GLY A O 1
ATOM 987 N N . LYS A 1 126 ? -18.225 6.607 12.727 1.00 87.75 126 LYS A N 1
ATOM 988 C CA . LYS A 1 126 ? -17.171 5.745 12.179 1.00 87.75 126 LYS A CA 1
ATOM 989 C C . LYS A 1 126 ? -15.832 6.458 12.023 1.00 87.75 126 LYS A C 1
ATOM 991 O O . LYS A 1 126 ? -15.774 7.651 11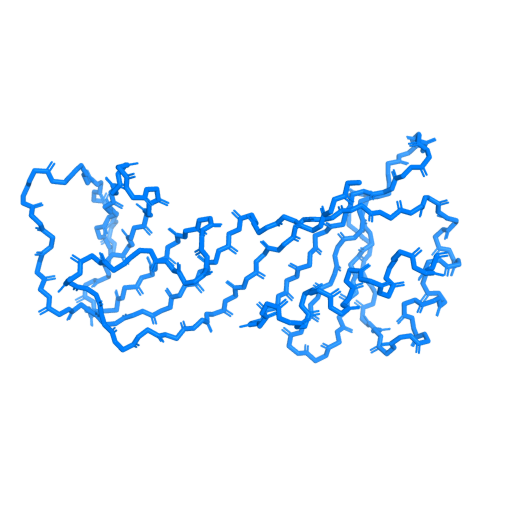.724 1.00 87.75 126 LYS A O 1
ATOM 996 N N . TYR A 1 127 ? -14.754 5.691 12.138 1.00 90.81 127 TYR A N 1
ATOM 997 C CA . TYR A 1 127 ? -13.395 6.121 11.819 1.00 90.81 127 TYR A CA 1
ATOM 998 C C . TYR A 1 127 ? -12.924 5.511 10.507 1.00 90.81 127 TYR A C 1
ATOM 1000 O O . TYR A 1 127 ? -13.193 4.346 10.223 1.00 90.81 127 TYR A O 1
ATOM 1008 N N . LYS A 1 128 ? -12.176 6.291 9.721 1.00 92.00 128 LYS A N 1
ATOM 1009 C CA . LYS A 1 128 ? -11.458 5.771 8.551 1.00 92.00 128 LYS A CA 1
ATOM 1010 C C . LYS A 1 128 ? -10.175 5.109 9.021 1.00 92.00 128 LYS A C 1
ATOM 1012 O O . LYS A 1 128 ? -9.426 5.710 9.792 1.00 92.00 128 LYS A O 1
ATOM 1017 N N . VAL A 1 129 ? -9.895 3.917 8.512 1.00 94.00 129 VAL A N 1
ATOM 1018 C CA . VAL A 1 129 ? -8.678 3.179 8.847 1.00 94.00 129 VAL A CA 1
ATOM 1019 C C . VAL A 1 129 ? -7.858 2.930 7.595 1.00 94.00 129 VAL A C 1
ATOM 1021 O O . VAL A 1 129 ? -8.382 2.498 6.573 1.00 94.00 129 VAL A O 1
ATOM 1024 N N . MET A 1 130 ? -6.560 3.196 7.693 1.00 96.12 130 MET A N 1
ATOM 1025 C CA . MET A 1 130 ? -5.565 2.819 6.699 1.00 96.12 130 MET A CA 1
ATOM 1026 C C . MET A 1 130 ? -4.689 1.714 7.284 1.00 96.12 130 MET A C 1
ATOM 1028 O O . MET A 1 130 ? -4.105 1.889 8.353 1.00 96.12 130 MET A O 1
ATOM 1032 N N . ILE A 1 131 ? -4.598 0.588 6.587 1.00 96.25 131 ILE A N 1
ATOM 1033 C CA . ILE A 1 131 ? -3.803 -0.578 6.967 1.00 96.25 131 ILE A CA 1
ATOM 1034 C C . ILE A 1 131 ? -2.633 -0.673 5.995 1.00 96.25 131 ILE A C 1
ATOM 1036 O O . ILE A 1 131 ? -2.822 -0.667 4.781 1.00 96.25 131 ILE A O 1
ATOM 1040 N N . PHE A 1 132 ? -1.427 -0.758 6.538 1.00 96.75 132 PHE A N 1
ATOM 1041 C CA . PHE A 1 132 ? -0.173 -0.809 5.803 1.00 96.75 132 PHE A CA 1
ATOM 1042 C C . PHE A 1 132 ? 0.518 -2.128 6.113 1.00 96.75 132 PHE A C 1
ATOM 1044 O O . PHE A 1 132 ? 0.957 -2.334 7.242 1.00 96.75 132 PHE A O 1
ATOM 1051 N N . THR A 1 133 ? 0.629 -3.018 5.139 1.00 96.00 133 THR A N 1
ATOM 1052 C CA . THR A 1 133 ? 1.193 -4.363 5.332 1.00 96.00 133 THR A CA 1
ATOM 1053 C C . THR A 1 133 ? 1.894 -4.834 4.060 1.00 96.00 133 THR A C 1
ATOM 1055 O O . THR A 1 133 ? 1.990 -4.072 3.111 1.00 96.00 133 THR A O 1
ATOM 1058 N N . LYS A 1 134 ? 2.426 -6.053 4.014 1.00 94.62 134 LYS A N 1
ATOM 1059 C CA . LYS A 1 134 ? 3.001 -6.653 2.794 1.00 94.62 134 LYS A CA 1
ATOM 1060 C C . LYS A 1 134 ? 2.118 -7.738 2.185 1.00 94.62 134 LYS A C 1
ATOM 1062 O O . LYS A 1 134 ? 2.460 -8.265 1.134 1.00 94.62 134 LYS A O 1
ATOM 1067 N N . ASP A 1 135 ? 1.012 -8.056 2.845 1.00 91.50 135 ASP A N 1
ATOM 1068 C CA . ASP A 1 135 ? 0.177 -9.207 2.542 1.00 91.50 135 ASP A CA 1
ATOM 1069 C C . ASP A 1 135 ? -1.314 -8.848 2.640 1.00 91.50 135 ASP A C 1
ATOM 1071 O O . ASP A 1 135 ? -1.752 -8.193 3.588 1.00 91.50 135 ASP A O 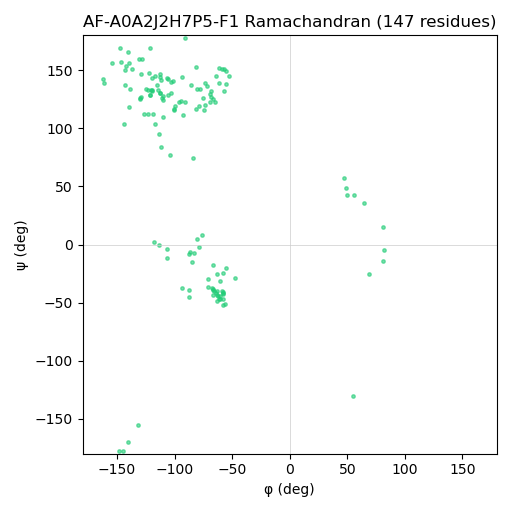1
ATOM 1075 N N . LEU A 1 136 ? -2.099 -9.264 1.646 1.00 91.19 136 LEU A N 1
ATOM 1076 C CA . LEU A 1 136 ? -3.512 -8.900 1.555 1.00 91.19 136 LEU A CA 1
ATOM 1077 C C . LEU A 1 136 ? -4.353 -9.613 2.621 1.00 91.19 136 LEU A C 1
ATOM 1079 O O . LEU A 1 136 ? -5.276 -9.007 3.168 1.00 91.19 136 LEU A O 1
ATOM 1083 N N . GLU A 1 137 ? -4.029 -10.864 2.948 1.00 92.19 137 GLU A N 1
ATOM 1084 C CA . GLU A 1 137 ? -4.752 -11.619 3.976 1.00 92.19 137 GLU A CA 1
ATOM 1085 C C . GLU A 1 137 ? -4.556 -10.990 5.357 1.00 92.19 137 GLU A C 1
ATOM 1087 O O . GLU A 1 137 ? -5.518 -10.797 6.098 1.00 92.19 137 GLU A O 1
ATOM 1092 N N . THR A 1 138 ? -3.345 -10.524 5.659 1.00 91.88 138 THR A N 1
ATOM 1093 C CA . THR A 1 138 ? -3.053 -9.742 6.865 1.00 91.88 138 THR A CA 1
ATOM 1094 C C . THR A 1 138 ? -3.903 -8.469 6.925 1.00 91.88 138 THR A C 1
ATOM 1096 O O . THR A 1 138 ? -4.421 -8.121 7.988 1.00 91.88 138 THR A O 1
ATOM 1099 N N . ALA A 1 139 ? -4.097 -7.772 5.797 1.00 92.94 139 ALA A N 1
ATOM 1100 C CA . ALA A 1 139 ? -4.965 -6.594 5.752 1.00 92.94 139 ALA A CA 1
ATOM 1101 C C . ALA A 1 139 ? -6.434 -6.941 6.051 1.00 92.94 139 ALA A C 1
ATOM 1103 O O . ALA A 1 139 ? -7.079 -6.220 6.814 1.00 92.94 139 ALA A O 1
ATOM 1104 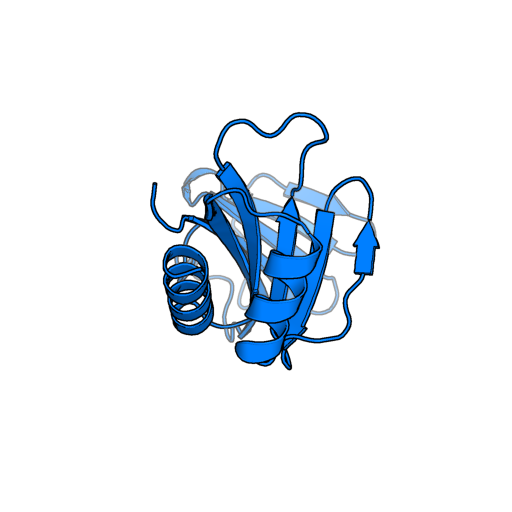N N . LYS A 1 140 ? -6.944 -8.052 5.498 1.00 92.69 140 LYS A N 1
ATOM 1105 C CA . LYS A 1 140 ? -8.301 -8.561 5.769 1.00 92.69 140 LYS A CA 1
ATOM 1106 C C . LYS A 1 140 ? -8.480 -8.948 7.234 1.00 92.69 140 LYS A C 1
ATOM 1108 O O . LYS A 1 140 ? -9.405 -8.465 7.873 1.00 92.69 140 LYS A O 1
ATOM 1113 N N . GLN A 1 141 ? -7.548 -9.712 7.800 1.00 91.56 141 GLN A N 1
ATOM 1114 C CA . GLN A 1 141 ? -7.587 -10.117 9.209 1.00 91.56 141 GLN A CA 1
ATOM 1115 C C . GLN A 1 141 ? -7.618 -8.917 10.158 1.00 91.56 141 GLN A C 1
ATOM 1117 O O . GLN A 1 141 ? -8.377 -8.901 11.125 1.00 91.56 141 GLN A O 1
ATOM 1122 N N . ILE A 1 142 ? -6.808 -7.891 9.880 1.00 90.94 142 ILE A N 1
ATOM 1123 C CA . ILE A 1 142 ? -6.807 -6.658 10.674 1.00 90.94 142 ILE A CA 1
ATOM 1124 C C . ILE A 1 142 ? -8.122 -5.910 10.498 1.00 90.94 142 ILE A C 1
ATOM 1126 O O . ILE A 1 142 ? -8.678 -5.434 11.480 1.00 90.94 142 ILE A O 1
ATOM 1130 N N . HIS A 1 143 ? -8.634 -5.806 9.276 1.00 92.19 143 HIS A N 1
ATOM 1131 C CA . HIS A 1 143 ? -9.926 -5.180 9.035 1.00 92.19 143 HIS A CA 1
ATOM 1132 C C . HIS A 1 143 ? -11.052 -5.876 9.810 1.00 92.19 143 HIS A C 1
ATOM 1134 O O . HIS A 1 143 ? -11.826 -5.203 10.484 1.00 92.19 143 HIS A O 1
ATOM 1140 N N . ASP A 1 144 ? -11.111 -7.205 9.772 1.00 91.38 144 ASP A N 1
ATOM 1141 C CA . ASP A 1 144 ? -12.142 -7.993 10.451 1.00 91.38 144 ASP A CA 1
ATOM 1142 C C . ASP A 1 144 ? -12.024 -7.908 11.969 1.00 91.38 144 ASP A C 1
ATOM 1144 O O . ASP A 1 144 ? -13.032 -7.827 12.670 1.00 91.38 144 ASP A O 1
ATOM 1148 N N . LEU A 1 145 ? -10.794 -7.874 12.486 1.00 88.12 145 LEU A N 1
ATOM 1149 C CA . LEU A 1 145 ? -10.534 -7.560 13.883 1.00 88.12 145 LEU A CA 1
ATOM 1150 C C . LEU A 1 145 ? -11.110 -6.181 14.229 1.00 88.12 145 LEU A C 1
ATOM 1152 O O . LEU A 1 145 ? -11.893 -6.084 15.164 1.00 88.12 145 LEU A O 1
ATOM 1156 N N . LEU A 1 146 ? -10.785 -5.141 13.455 1.00 87.12 146 LEU A N 1
ATOM 1157 C CA . LEU A 1 146 ? -11.259 -3.773 13.688 1.00 87.12 146 LEU A CA 1
ATOM 1158 C C . LEU A 1 146 ? -12.786 -3.624 13.575 1.00 87.12 146 LEU A C 1
ATOM 1160 O O . LEU A 1 146 ? -13.329 -2.711 14.184 1.00 87.12 146 LEU A O 1
ATOM 1164 N N . GLN A 1 147 ? -13.482 -4.493 12.829 1.00 86.94 147 GLN A N 1
ATOM 1165 C CA . GLN A 1 147 ? -14.955 -4.530 12.819 1.00 86.94 147 GLN A CA 1
ATOM 1166 C C . GLN A 1 147 ? -15.545 -5.083 14.121 1.00 86.94 147 GLN A C 1
ATOM 1168 O O . GLN A 1 147 ? -16.670 -4.737 14.476 1.00 86.94 147 GLN A O 1
ATOM 1173 N N . LYS A 1 148 ? -14.819 -5.979 14.798 1.00 83.69 148 LYS A N 1
ATOM 1174 C CA . LYS A 1 148 ? -15.240 -6.610 16.060 1.00 83.69 148 LYS A CA 1
ATOM 1175 C C . LYS A 1 148 ? -14.903 -5.764 17.285 1.00 83.69 148 LYS A C 1
ATOM 1177 O O . LYS A 1 148 ? -15.416 -6.046 18.365 1.00 83.69 148 LYS A O 1
ATOM 1182 N N . LEU A 1 149 ? -14.027 -4.773 17.109 1.00 73.19 149 LEU A N 1
ATOM 1183 C CA . LEU A 1 149 ? -13.768 -3.718 18.077 1.00 73.19 149 LEU A CA 1
ATOM 1184 C C . LEU A 1 149 ? -14.937 -2.720 18.007 1.00 73.19 149 LEU A C 1
ATOM 1186 O O . LEU A 1 149 ? -15.859 -2.827 18.844 1.00 73.19 149 LEU A O 1
#

Foldseek 3Di:
DAKFWPKWKKKWFFQDDQDPPFDWDDDPFWIWTQPPVQQWIWTQGPVRIIIIMHSDVVRDDPPGTDPIATPKIKMKDKAFDDDPVVVQVLCVVVVWAPWDDDDQWTWTDHPQKIKIWRHDPDDDGMTMMIIMHRDPVVVRVVRVSRHVD

Sequence (149 aa):
MGLELVNVAMTCRKLADPPPDVPSEELGKAVKYYHLRQRVIAMVFKTGKVKVFSRNYPPPDLGYYGDCRVDIMVARGEMRAVPEEELRRRLSEAGFGDFKFVTNALMARRGGTSVRVAIPRRSFGKYKVMIFTKDLETAKQIHDLLQKL

pLDDT: mean 91.41, std 6.91, range [57.09, 97.62]

Mean predicted aligned error: 4.87 Å

Radius of gyration: 18.15 Å; Cα contacts (8 Å, |Δi|>4): 301; chains: 1; bounding box: 40×28×52 Å